Protein AF-A0A5J4P7L0-F1 (afdb_monomer)

Foldseek 3Di:
DDDQPVVVLVVCVVPPVCSVVVVVVVVVVQLVVQLVVQVVCVVVLQFDDPDRSSVLSVVLVVLLVVLVVVVSVDVDDPVRSVVSSVVVVVVSSCVRSPDD

Solvent-accessible surface area (backbone atoms only — not comparable to full-atom values): 5590 Å² total; per-residue (Å²): 134,84,82,57,65,66,59,52,53,53,50,44,53,74,72,34,89,58,39,62,59,51,51,52,53,49,52,52,50,51,46,50,55,40,17,50,52,43,46,51,34,37,76,71,59,54,34,69,63,89,69,56,38,55,59,54,31,46,52,56,51,53,51,50,52,50,49,58,55,47,37,73,77,41,94,52,50,72,68,56,45,50,53,49,48,52,51,52,50,53,48,54,49,46,64,37,32,64,79,125

Sequence (100 aa):
EGTNFFIFMSEAANRISDFLDIHSGQRKKERWAWSEIIGIAKQNKEIKSILPDVDIAMLFLNLSDGIMYNSTFTKKNETEALQELKRDWDNLYNLLANKR

Mean predicted aligned error: 4.25 Å

Secondary structure (DSSP, 8-state):
----HHHHHHHHHHH-TTHHHHHHHHHHHHHHHHHHHHHHHHHTTS----S-HHHHHHHHHHHHHHHHHHHHHS---HHHHHHHHHHHHHHHHHHHHT--

pLDDT: mean 92.54, std 9.76, range [46.41, 98.62]

Structure (mmCIF, N/CA/C/O backbone):
data_AF-A0A5J4P7L0-F1
#
_entry.id   AF-A0A5J4P7L0-F1
#
loop_
_atom_site.group_PDB
_atom_site.id
_atom_site.type_symbol
_atom_site.label_atom_id
_atom_site.label_alt_id
_atom_site.label_comp_id
_atom_site.label_asym_id
_atom_site.label_entity_id
_atom_site.label_seq_id
_atom_site.pdbx_PDB_ins_code
_atom_site.Cartn_x
_atom_site.Cartn_y
_atom_site.Cartn_z
_atom_site.occupancy
_atom_site.B_iso_or_equiv
_atom_site.auth_seq_id
_atom_site.auth_comp_id
_atom_site.auth_asym_id
_atom_site.auth_atom_id
_atom_site.pdbx_PDB_model_num
ATOM 1 N N . GLU A 1 1 ? 26.690 1.784 -9.285 1.00 46.41 1 GLU A N 1
ATOM 2 C CA . GLU A 1 1 ? 25.817 2.255 -10.379 1.00 46.41 1 GLU A CA 1
ATOM 3 C C . GLU A 1 1 ? 24.392 1.890 -10.009 1.00 46.41 1 GLU A C 1
ATOM 5 O O . GLU A 1 1 ? 24.161 0.754 -9.621 1.00 46.41 1 GLU A O 1
ATOM 10 N N . GLY A 1 2 ? 23.486 2.867 -9.960 1.00 58.81 2 GLY A N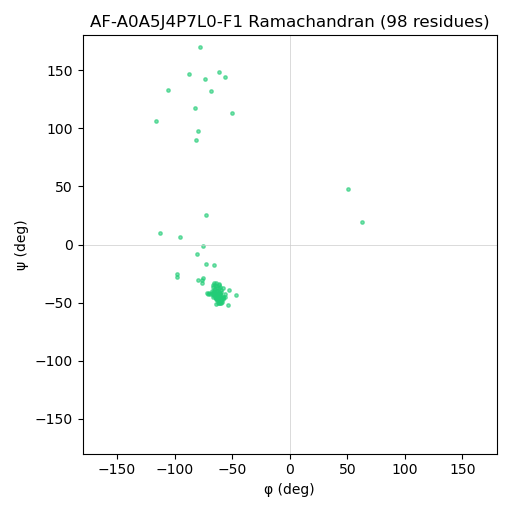 1
ATOM 11 C CA . GLY A 1 2 ? 22.116 2.640 -9.501 1.00 58.81 2 GLY A CA 1
ATOM 12 C C . GLY A 1 2 ? 21.258 2.071 -10.624 1.00 58.81 2 GLY A C 1
ATOM 13 O O . GLY A 1 2 ? 21.071 2.723 -11.648 1.00 58.81 2 GLY A O 1
ATOM 14 N N . THR A 1 3 ? 20.748 0.860 -10.429 1.00 64.25 3 THR A N 1
ATOM 15 C CA . THR A 1 3 ? 19.718 0.218 -11.250 1.00 64.25 3 THR A CA 1
ATOM 16 C C . THR A 1 3 ? 18.532 1.177 -11.429 1.00 64.25 3 THR A C 1
ATOM 18 O O . THR A 1 3 ? 17.859 1.516 -10.459 1.00 64.25 3 THR A O 1
ATOM 21 N N . ASN A 1 4 ? 18.275 1.655 -12.651 1.00 77.69 4 ASN A N 1
ATOM 22 C CA . ASN A 1 4 ? 17.176 2.592 -12.903 1.00 77.69 4 ASN A CA 1
ATOM 23 C C . ASN A 1 4 ? 15.846 1.829 -12.987 1.00 77.69 4 ASN A C 1
ATOM 25 O O . ASN A 1 4 ? 15.514 1.262 -14.029 1.00 77.69 4 ASN A O 1
ATOM 29 N N . PHE A 1 5 ? 15.100 1.816 -11.879 1.00 81.25 5 PHE A N 1
ATOM 30 C CA . PHE A 1 5 ? 13.821 1.116 -11.727 1.00 81.25 5 PHE A CA 1
ATOM 31 C C . PHE A 1 5 ? 12.855 1.357 -12.900 1.00 81.25 5 PHE A C 1
ATOM 33 O O . PHE A 1 5 ? 12.283 0.405 -13.427 1.00 81.25 5 PHE A O 1
ATOM 40 N N . PHE A 1 6 ? 12.729 2.602 -13.373 1.00 84.38 6 PHE A N 1
ATOM 41 C CA . PHE A 1 6 ? 11.814 2.941 -14.469 1.00 84.38 6 PHE A CA 1
ATOM 42 C C . PHE A 1 6 ? 12.209 2.297 -15.787 1.00 84.38 6 PHE A C 1
ATOM 44 O O . PHE A 1 6 ? 11.339 1.786 -16.487 1.00 84.38 6 PHE A O 1
ATOM 51 N N . ILE A 1 7 ? 13.509 2.275 -16.093 1.00 88.31 7 ILE A N 1
ATOM 52 C CA . ILE A 1 7 ? 14.019 1.645 -17.314 1.00 88.31 7 ILE A CA 1
ATOM 53 C C . ILE A 1 7 ? 13.712 0.147 -17.292 1.00 88.31 7 ILE A C 1
ATOM 55 O O . ILE A 1 7 ? 13.213 -0.388 -18.278 1.00 88.31 7 ILE A O 1
ATOM 59 N N . PHE A 1 8 ? 13.934 -0.533 -16.165 1.00 88.44 8 PHE A N 1
ATOM 60 C CA . PHE A 1 8 ? 13.635 -1.964 -16.070 1.00 88.44 8 PHE A CA 1
ATOM 61 C C . PHE A 1 8 ? 12.143 -2.262 -16.185 1.00 88.44 8 PHE A C 1
ATOM 63 O O . PHE A 1 8 ? 11.770 -3.184 -16.905 1.00 88.44 8 PHE A O 1
ATOM 70 N N . MET A 1 9 ? 11.289 -1.465 -15.539 1.00 89.94 9 MET A N 1
ATOM 71 C CA . MET A 1 9 ? 9.839 -1.628 -15.652 1.00 89.94 9 MET A CA 1
ATOM 72 C C . MET A 1 9 ? 9.347 -1.379 -17.082 1.00 89.94 9 MET A C 1
ATOM 74 O O . MET A 1 9 ? 8.525 -2.149 -17.579 1.00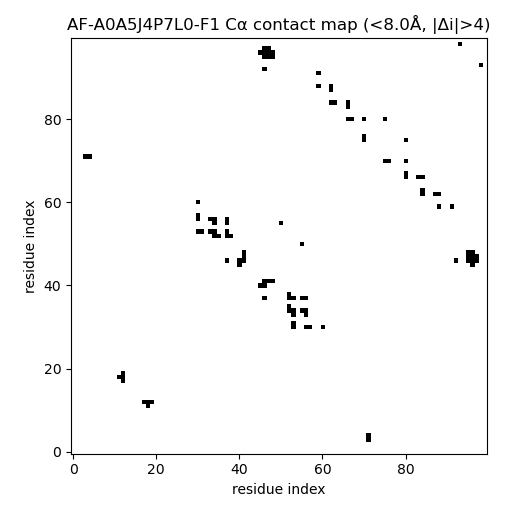 89.94 9 MET A O 1
ATOM 78 N N . SER A 1 10 ? 9.872 -0.359 -17.773 1.00 91.44 10 SER A N 1
ATOM 79 C CA . SER A 1 10 ? 9.513 -0.099 -19.171 1.00 91.44 10 SER A CA 1
ATOM 80 C C . SER A 1 10 ? 10.018 -1.190 -20.114 1.00 91.44 10 SER A C 1
ATOM 82 O O . SER A 1 10 ? 9.283 -1.629 -20.993 1.00 91.44 10 SER A O 1
ATOM 84 N N . GLU A 1 11 ? 11.248 -1.674 -19.922 1.00 94.50 11 GLU A N 1
ATOM 85 C CA . GLU A 1 11 ? 11.807 -2.753 -20.741 1.00 94.50 11 GLU A CA 1
ATOM 86 C C . GLU A 1 11 ? 11.050 -4.066 -20.525 1.00 94.50 11 GLU A C 1
ATOM 88 O O . GLU A 1 11 ? 10.758 -4.768 -21.492 1.00 94.50 11 GLU A O 1
ATOM 93 N N . ALA A 1 12 ? 10.682 -4.388 -19.283 1.00 93.62 12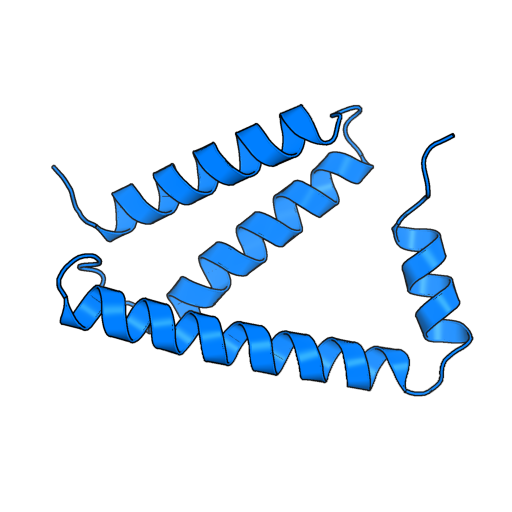 ALA A N 1
ATOM 94 C CA . ALA A 1 12 ? 9.872 -5.563 -18.980 1.00 93.62 12 ALA A CA 1
ATOM 95 C C . ALA A 1 12 ? 8.494 -5.479 -19.650 1.00 93.62 12 ALA A C 1
ATOM 97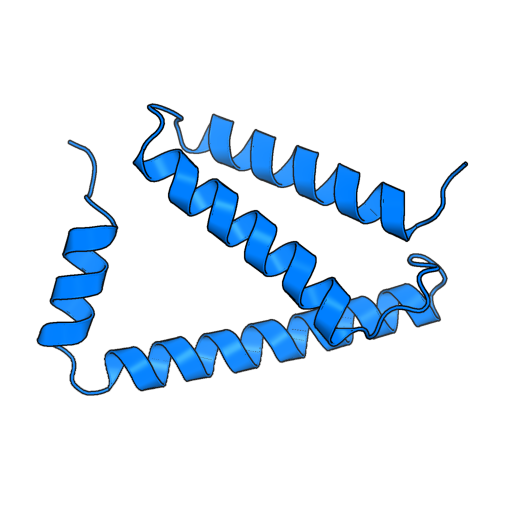 O O . ALA A 1 12 ? 8.088 -6.433 -20.312 1.00 93.62 12 ALA A O 1
ATOM 98 N N . ALA A 1 13 ? 7.825 -4.324 -19.560 1.00 94.06 13 ALA A N 1
ATOM 99 C CA . ALA A 1 13 ? 6.534 -4.096 -20.208 1.00 94.06 13 ALA A CA 1
ATOM 100 C C . ALA A 1 13 ? 6.604 -4.212 -21.741 1.00 94.06 13 ALA A C 1
ATOM 102 O O . ALA A 1 13 ? 5.660 -4.693 -22.358 1.00 94.06 13 ALA A O 1
ATOM 103 N N . ASN A 1 14 ? 7.722 -3.813 -22.355 1.00 95.50 14 ASN A N 1
ATOM 104 C CA . ASN A 1 14 ? 7.909 -3.905 -23.804 1.00 95.50 14 ASN A CA 1
ATOM 105 C C . ASN A 1 14 ? 8.301 -5.312 -24.287 1.00 95.50 14 ASN A C 1
ATOM 107 O O . ASN A 1 14 ? 8.006 -5.670 -25.426 1.00 95.50 14 ASN A O 1
ATOM 111 N N . ARG A 1 15 ? 9.010 -6.099 -23.467 1.00 96.75 15 ARG A N 1
ATOM 112 C CA . ARG A 1 15 ? 9.589 -7.395 -23.880 1.00 96.75 15 ARG A CA 1
ATOM 113 C C . ARG A 1 15 ? 8.747 -8.605 -23.497 1.00 96.75 15 ARG A C 1
ATOM 115 O O . ARG A 1 15 ? 8.876 -9.650 -24.128 1.00 96.75 15 ARG A O 1
ATOM 122 N N . ILE A 1 16 ? 7.933 -8.491 -22.455 1.00 96.31 16 ILE A N 1
ATOM 123 C CA . ILE A 1 16 ? 7.112 -9.577 -21.923 1.00 96.31 16 ILE A CA 1
ATOM 124 C C . ILE A 1 16 ? 5.653 -9.160 -22.123 1.00 96.31 16 ILE A C 1
ATOM 126 O O . ILE A 1 16 ? 5.159 -8.294 -21.404 1.00 96.31 16 ILE A O 1
ATOM 130 N N . SER A 1 17 ? 4.968 -9.773 -23.095 1.00 93.44 17 SER A N 1
ATOM 131 C CA . SER A 1 17 ? 3.599 -9.402 -23.499 1.00 93.44 17 SER A CA 1
ATOM 132 C C . SER A 1 17 ? 2.620 -9.352 -22.329 1.00 93.44 17 SER A C 1
ATOM 134 O O . SER A 1 17 ? 1.808 -8.438 -22.235 1.00 93.44 17 SER A O 1
ATOM 136 N N . ASP A 1 18 ? 2.753 -10.300 -21.403 1.00 96.56 18 ASP A N 1
ATOM 137 C CA . ASP A 1 18 ? 1.797 -10.496 -20.314 1.00 96.56 18 ASP A CA 1
ATOM 138 C C . ASP A 1 18 ? 2.240 -9.769 -19.036 1.00 96.56 18 ASP A C 1
ATOM 140 O O . ASP A 1 18 ? 1.640 -9.934 -17.977 1.00 96.56 18 ASP A O 1
ATOM 144 N N . PHE A 1 19 ? 3.314 -8.974 -19.086 1.00 95.38 19 PHE A N 1
ATOM 145 C CA . PHE A 1 19 ? 3.910 -8.371 -17.893 1.00 95.38 19 PHE A CA 1
ATOM 146 C C . PHE A 1 19 ? 2.929 -7.498 -17.113 1.00 95.38 19 PHE A C 1
ATOM 148 O O . PHE A 1 19 ? 2.842 -7.611 -15.890 1.00 95.38 19 PHE A O 1
ATOM 155 N N . LEU A 1 20 ? 2.173 -6.645 -17.809 1.00 94.06 20 LEU A N 1
ATOM 156 C CA . LEU A 1 20 ? 1.200 -5.755 -17.174 1.00 94.06 20 LEU A CA 1
ATOM 157 C C . LEU A 1 20 ? 0.037 -6.539 -16.550 1.00 94.06 20 LEU A C 1
ATOM 159 O O . LEU A 1 20 ? -0.420 -6.200 -15.455 1.00 94.06 20 LEU A O 1
ATOM 163 N N . ASP A 1 21 ? -0.390 -7.624 -17.193 1.00 96.88 21 ASP A N 1
ATOM 164 C CA . ASP A 1 21 ? -1.438 -8.509 -16.684 1.00 96.88 21 ASP A CA 1
ATOM 165 C C . ASP A 1 21 ? -0.956 -9.298 -15.463 1.00 96.88 21 ASP A C 1
ATOM 167 O O . ASP A 1 21 ? -1.652 -9.379 -14.450 1.00 96.88 21 ASP A O 1
ATOM 171 N N . ILE A 1 22 ? 0.279 -9.801 -15.499 1.00 96.12 22 ILE A N 1
ATOM 172 C CA . ILE A 1 22 ? 0.917 -10.453 -14.353 1.00 96.12 22 ILE A CA 1
ATOM 173 C C . ILE A 1 22 ? 1.034 -9.461 -13.194 1.00 96.12 22 ILE A C 1
ATOM 175 O O . ILE A 1 22 ? 0.607 -9.769 -12.081 1.00 96.12 22 ILE A O 1
ATOM 179 N N . HIS A 1 23 ? 1.572 -8.266 -13.439 1.00 93.81 23 HIS A N 1
ATOM 180 C CA . HIS A 1 23 ? 1.768 -7.249 -12.409 1.00 93.81 23 HIS A CA 1
ATOM 181 C C . HIS A 1 23 ? 0.434 -6.807 -11.787 1.00 93.81 23 HIS A C 1
ATOM 183 O O . HIS A 1 23 ? 0.300 -6.772 -10.562 1.00 93.81 23 HIS A O 1
ATOM 189 N N . SER A 1 24 ? -0.585 -6.535 -12.607 1.00 95.12 24 SER A N 1
ATOM 190 C CA . SER A 1 24 ? -1.923 -6.179 -12.116 1.00 95.12 24 SER A CA 1
ATOM 191 C C . SER A 1 24 ? -2.584 -7.333 -11.350 1.00 95.12 24 SER A C 1
ATOM 193 O O . SER A 1 24 ? -3.186 -7.111 -10.294 1.00 95.12 24 SER A O 1
ATOM 195 N N . GLY A 1 25 ? -2.400 -8.574 -11.808 1.00 97.75 25 GLY A N 1
ATOM 196 C CA . GLY A 1 25 ? -2.848 -9.782 -11.125 1.00 97.75 25 GLY A CA 1
ATOM 197 C C . GLY A 1 25 ? -2.209 -9.952 -9.746 1.00 97.75 25 GLY A C 1
ATOM 198 O O . GLY A 1 25 ? -2.914 -10.236 -8.775 1.00 97.75 25 GLY A O 1
ATOM 199 N N . GLN A 1 26 ? -0.898 -9.725 -9.624 1.00 96.12 26 GLN A N 1
ATOM 200 C CA . GLN A 1 26 ? -0.210 -9.748 -8.329 1.00 96.12 26 GLN A CA 1
ATOM 201 C C 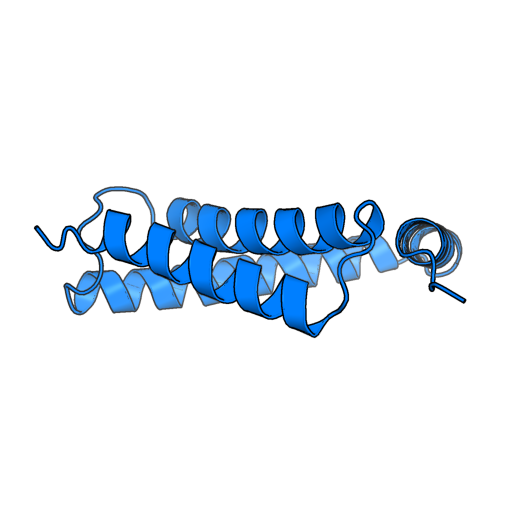. GLN A 1 26 ? -0.683 -8.612 -7.421 1.00 96.12 26 GLN A C 1
ATOM 203 O O . GLN A 1 26 ? -1.009 -8.861 -6.262 1.00 96.12 26 GLN A O 1
ATOM 208 N N . ARG A 1 27 ? -0.843 -7.393 -7.951 1.00 95.44 27 ARG A N 1
ATOM 209 C CA . ARG A 1 27 ? -1.351 -6.258 -7.169 1.00 95.44 27 ARG A CA 1
ATOM 210 C C . ARG A 1 27 ? -2.769 -6.499 -6.641 1.00 95.44 27 ARG A C 1
ATOM 212 O O . ARG A 1 27 ? -3.102 -6.074 -5.536 1.00 95.44 27 ARG A O 1
ATOM 219 N N . LYS A 1 28 ? -3.616 -7.203 -7.399 1.00 97.38 28 LYS A N 1
ATOM 220 C CA . LYS A 1 28 ? -4.953 -7.609 -6.940 1.00 97.38 28 LYS A CA 1
ATOM 221 C C . LYS A 1 28 ? -4.879 -8.616 -5.788 1.00 97.38 28 LYS A C 1
ATOM 223 O O . LYS A 1 28 ? -5.621 -8.462 -4.821 1.00 97.38 28 LYS A O 1
ATOM 228 N N . LYS A 1 29 ? -3.991 -9.614 -5.876 1.00 98.06 29 LYS A N 1
ATOM 229 C CA . LYS A 1 29 ? -3.767 -10.600 -4.801 1.00 98.06 29 LYS A CA 1
ATOM 230 C C . LYS A 1 29 ? -3.243 -9.939 -3.533 1.00 98.06 29 LYS A C 1
ATOM 232 O O . LYS A 1 29 ? -3.763 -10.208 -2.458 1.00 98.06 29 LYS A O 1
ATOM 237 N N . GLU A 1 30 ? -2.270 -9.044 -3.673 1.00 97.44 30 GLU A N 1
ATOM 238 C CA . GLU A 1 30 ? -1.708 -8.282 -2.561 1.00 97.44 30 GLU A CA 1
ATOM 239 C C . GLU A 1 30 ? -2.784 -7.438 -1.871 1.00 97.44 30 GLU A C 1
ATOM 241 O O . GLU A 1 30 ? -2.967 -7.539 -0.661 1.00 97.44 30 GLU A O 1
ATOM 246 N N . ARG A 1 31 ? -3.564 -6.668 -2.641 1.00 98.00 31 ARG A N 1
ATOM 247 C CA . ARG A 1 31 ? -4.679 -5.882 -2.100 1.00 98.00 31 ARG A CA 1
ATOM 248 C C . ARG A 1 31 ? -5.671 -6.751 -1.337 1.00 98.00 31 ARG A C 1
ATOM 250 O O . ARG A 1 31 ? -6.115 -6.355 -0.265 1.00 98.00 31 ARG A O 1
ATOM 257 N N . TRP A 1 32 ? -6.037 -7.904 -1.892 1.00 98.31 32 TRP A N 1
ATOM 258 C CA . TRP A 1 32 ? -6.979 -8.816 -1.251 1.00 98.31 32 TRP A CA 1
ATOM 259 C C . TRP A 1 32 ? -6.425 -9.360 0.069 1.00 98.31 32 TRP A C 1
ATOM 261 O O . TRP A 1 32 ? -7.069 -9.181 1.097 1.00 98.31 32 TRP A O 1
ATOM 271 N N . ALA A 1 33 ? -5.201 -9.894 0.064 1.00 98.44 33 ALA A N 1
ATOM 272 C CA . ALA A 1 33 ? -4.555 -10.418 1.265 1.00 98.44 33 ALA A CA 1
ATOM 273 C C . ALA A 1 33 ? -4.433 -9.350 2.364 1.00 98.44 33 ALA A C 1
ATOM 275 O O . ALA A 1 33 ? -4.798 -9.587 3.512 1.00 98.44 33 ALA A O 1
ATOM 276 N N . TRP A 1 34 ? -3.993 -8.136 2.019 1.00 98.25 34 TRP A N 1
ATOM 277 C CA . TRP A 1 34 ? -3.920 -7.050 2.996 1.00 98.25 34 TRP A CA 1
ATOM 278 C C . TRP A 1 34 ? -5.295 -6.606 3.489 1.00 98.25 34 TRP A C 1
ATOM 280 O O . TRP A 1 34 ? -5.433 -6.300 4.669 1.00 98.25 34 TRP A O 1
ATOM 290 N N . SER A 1 35 ? -6.323 -6.623 2.638 1.00 98.62 35 SER A N 1
ATOM 291 C CA . SER A 1 35 ? -7.697 -6.344 3.076 1.00 98.62 35 SER A CA 1
ATOM 292 C C . SER A 1 35 ? -8.165 -7.365 4.117 1.00 98.62 35 SER A C 1
ATOM 294 O O . SER A 1 35 ? -8.762 -6.975 5.116 1.00 98.62 35 SER A O 1
ATOM 296 N N . GLU A 1 36 ? -7.850 -8.652 3.936 1.00 98.62 36 GLU A N 1
ATOM 297 C CA . GLU A 1 36 ? -8.165 -9.693 4.925 1.00 98.62 36 GLU A CA 1
ATOM 298 C C . GLU A 1 36 ? -7.436 -9.461 6.254 1.00 98.62 36 GLU A C 1
ATOM 300 O O . GLU A 1 36 ? -8.059 -9.525 7.315 1.00 98.62 36 GLU A O 1
ATOM 305 N N . ILE A 1 37 ? -6.143 -9.119 6.213 1.00 98.12 37 ILE A N 1
ATOM 306 C CA . ILE A 1 37 ? -5.365 -8.798 7.419 1.00 98.12 37 ILE A CA 1
ATOM 307 C C . ILE A 1 37 ? -5.954 -7.595 8.163 1.00 98.12 37 ILE A C 1
ATOM 309 O O . ILE A 1 37 ? -6.085 -7.635 9.387 1.00 98.12 37 ILE A O 1
ATOM 313 N N . ILE A 1 38 ? -6.362 -6.541 7.450 1.00 98.31 38 ILE A N 1
ATOM 314 C CA . ILE A 1 38 ? -7.034 -5.391 8.068 1.00 98.31 38 ILE A CA 1
ATOM 315 C C . ILE A 1 38 ? -8.372 -5.803 8.694 1.00 98.31 38 ILE A C 1
ATOM 317 O O . ILE A 1 38 ? -8.680 -5.370 9.807 1.00 98.31 38 ILE A O 1
ATOM 321 N N . GLY A 1 39 ? -9.148 -6.655 8.020 1.00 98.31 39 GLY A N 1
ATOM 322 C CA . GLY A 1 39 ? -10.393 -7.200 8.558 1.00 98.31 39 GLY A CA 1
ATOM 323 C C . GLY A 1 39 ? -10.172 -7.944 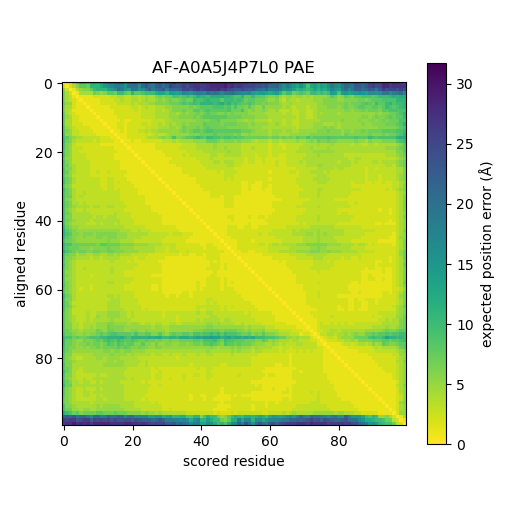9.878 1.00 98.31 39 GLY A C 1
ATOM 324 O O . GLY A 1 39 ? -10.872 -7.682 10.860 1.00 98.31 39 GLY A O 1
ATOM 325 N N . ILE A 1 40 ? -9.142 -8.793 9.946 1.00 98.25 40 ILE A N 1
ATOM 326 C CA . ILE A 1 40 ? -8.734 -9.494 11.174 1.00 98.25 40 ILE A CA 1
ATOM 327 C C . ILE A 1 40 ? -8.324 -8.492 12.265 1.00 98.25 40 ILE A C 1
ATOM 329 O O . ILE A 1 40 ? -8.810 -8.575 13.393 1.00 98.25 40 ILE A O 1
ATOM 333 N N . ALA A 1 41 ? -7.499 -7.493 11.941 1.00 97.06 41 ALA A N 1
ATOM 334 C CA . ALA A 1 41 ? -7.076 -6.471 12.902 1.00 97.06 41 ALA A CA 1
ATOM 335 C C . ALA A 1 41 ? -8.268 -5.672 13.470 1.00 97.06 41 ALA A C 1
ATOM 337 O O . ALA A 1 41 ? -8.303 -5.343 14.659 1.00 97.06 41 ALA A O 1
ATOM 338 N N . LYS A 1 42 ? -9.292 -5.391 12.655 1.00 97.31 42 LYS A N 1
ATOM 339 C CA . LYS A 1 42 ? -10.535 -4.750 13.117 1.00 97.31 42 LYS A CA 1
ATOM 340 C C . LYS A 1 42 ? -11.362 -5.671 14.012 1.00 97.31 42 LYS A C 1
ATOM 342 O O . LYS A 1 42 ? -11.843 -5.220 15.052 1.00 97.31 42 LYS A O 1
ATOM 347 N N . GLN A 1 43 ? -11.491 -6.954 13.666 1.00 97.69 43 GLN A N 1
ATOM 348 C CA . GLN A 1 43 ? -12.164 -7.957 14.508 1.00 97.69 43 GLN A CA 1
ATOM 349 C C . GLN A 1 43 ? -11.486 -8.090 15.881 1.00 97.69 43 GLN A C 1
ATOM 351 O O . GLN A 1 43 ? -12.168 -8.139 16.908 1.00 97.69 43 GLN A O 1
ATOM 356 N N . ASN A 1 44 ? -10.153 -8.033 15.909 1.00 96.75 44 ASN A N 1
ATOM 357 C CA . ASN A 1 44 ? -9.342 -8.041 17.128 1.00 96.75 44 ASN A CA 1
ATOM 358 C C . ASN A 1 44 ? -9.348 -6.705 1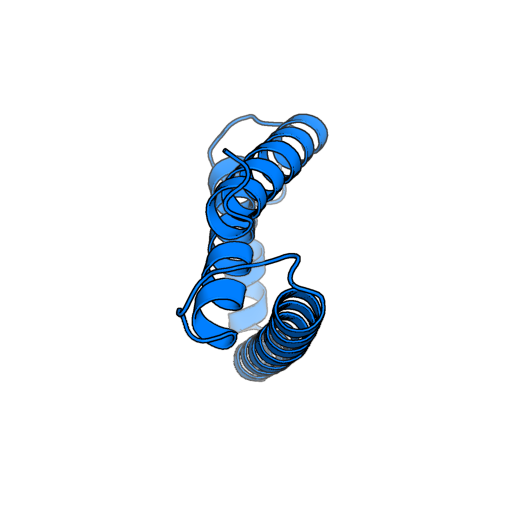7.889 1.00 96.75 44 ASN A C 1
ATOM 360 O O . ASN A 1 44 ? -8.750 -6.605 18.960 1.00 96.75 44 ASN A O 1
ATOM 364 N N . LYS A 1 45 ? -10.038 -5.677 17.375 1.00 95.50 45 LYS A N 1
ATOM 365 C CA . LYS A 1 45 ? -10.092 -4.315 17.935 1.00 95.50 45 LYS A CA 1
ATOM 366 C C . LYS A 1 45 ? -8.734 -3.600 17.970 1.00 95.50 45 LYS A C 1
ATOM 368 O O . LYS A 1 45 ? -8.580 -2.620 18.702 1.00 95.50 45 LYS A O 1
ATOM 373 N N . GLU A 1 46 ? -7.772 -4.061 17.173 1.00 95.75 46 GLU A N 1
ATOM 374 C CA . GLU A 1 46 ? -6.470 -3.419 16.978 1.00 95.75 46 GLU A CA 1
ATOM 375 C C . GLU A 1 46 ? -6.621 -2.128 16.163 1.00 95.75 46 GLU A C 1
ATOM 377 O O . GLU A 1 46 ? -6.074 -1.093 16.537 1.00 95.75 46 GLU A O 1
ATOM 382 N N . ILE A 1 47 ? -7.441 -2.165 15.106 1.00 96.31 47 ILE A N 1
ATOM 383 C CA . ILE A 1 47 ? -7.844 -1.002 14.302 1.00 96.31 47 ILE A CA 1
ATOM 384 C C . ILE A 1 47 ? -9.295 -0.635 14.632 1.00 96.31 47 ILE A C 1
ATOM 386 O O . ILE A 1 47 ? -10.175 -1.494 14.633 1.00 96.31 47 ILE A O 1
ATOM 390 N N . LYS A 1 48 ? -9.567 0.655 14.870 1.00 95.12 48 LYS A N 1
ATOM 391 C CA . LYS A 1 48 ? -10.899 1.161 15.273 1.00 95.12 48 LYS A CA 1
ATOM 392 C C . LYS A 1 48 ? -11.579 2.033 14.213 1.00 95.12 48 LYS A C 1
ATOM 394 O O . LYS A 1 48 ? -12.577 2.692 14.494 1.00 95.12 48 LYS A O 1
ATOM 399 N N . SER A 1 49 ? -11.027 2.068 13.004 1.00 94.44 49 SER A N 1
ATOM 400 C CA . SER A 1 49 ? -11.554 2.867 11.900 1.00 94.44 49 SER A CA 1
ATOM 401 C C . SER A 1 49 ? -12.837 2.268 11.313 1.00 94.44 49 SER A C 1
ATOM 403 O O . SER A 1 49 ? -12.949 1.052 11.150 1.00 94.44 49 SER A O 1
ATOM 405 N N . ILE A 1 50 ? -13.781 3.135 10.936 1.00 95.06 50 ILE A N 1
ATOM 406 C CA . ILE A 1 50 ? -14.991 2.758 10.186 1.00 95.06 50 ILE A CA 1
ATOM 407 C C . ILE A 1 50 ? -14.735 2.606 8.682 1.00 95.06 50 ILE A C 1
ATOM 409 O O . ILE A 1 50 ? -15.627 2.176 7.956 1.00 95.06 50 ILE A O 1
ATOM 413 N N . LEU A 1 51 ? -13.541 2.979 8.207 1.00 97.25 51 LEU A N 1
ATOM 414 C CA . LEU A 1 51 ? -13.201 2.882 6.792 1.00 97.25 51 LEU A CA 1
ATOM 415 C C . LEU A 1 51 ? -13.247 1.419 6.315 1.00 97.25 51 LEU A C 1
ATOM 417 O O . LEU A 1 51 ? -12.944 0.509 7.103 1.00 97.25 51 LEU A O 1
ATOM 421 N N . PRO A 1 52 ? -13.598 1.184 5.038 1.00 98.19 52 PRO A N 1
ATOM 422 C CA . PRO A 1 52 ? -13.521 -0.137 4.428 1.00 98.19 52 PRO A CA 1
ATOM 423 C C . PRO A 1 52 ? -12.117 -0.741 4.517 1.00 98.19 52 PRO A C 1
ATOM 425 O O . PRO A 1 52 ? -11.112 -0.042 4.385 1.00 98.19 52 PRO A O 1
ATOM 428 N N . ASP A 1 53 ? -12.046 -2.059 4.695 1.00 98.56 53 ASP A N 1
ATOM 429 C CA . ASP A 1 53 ? -10.777 -2.774 4.891 1.00 98.56 53 ASP A CA 1
ATOM 430 C C . ASP A 1 53 ? -9.853 -2.623 3.676 1.00 98.56 53 ASP A C 1
ATOM 432 O O . ASP A 1 53 ? -8.650 -2.413 3.822 1.00 98.56 53 ASP A O 1
ATOM 436 N N . VAL A 1 54 ? -10.442 -2.634 2.475 1.00 98.19 54 VAL A N 1
ATOM 437 C CA . VAL A 1 54 ? -9.737 -2.410 1.207 1.00 98.19 54 VAL A CA 1
ATOM 438 C C . VAL A 1 54 ? -9.145 -1.008 1.094 1.00 98.19 54 VAL A C 1
ATOM 440 O O . VAL A 1 54 ? -8.051 -0.854 0.554 1.00 98.19 54 VAL A O 1
ATOM 443 N N . ASP A 1 55 ? -9.823 0.006 1.629 1.00 98.31 55 ASP A N 1
ATOM 444 C CA . ASP A 1 55 ? -9.340 1.384 1.574 1.00 98.31 55 ASP A CA 1
ATOM 445 C C . ASP A 1 55 ? -8.151 1.558 2.518 1.00 98.31 55 ASP A C 1
ATOM 447 O O . ASP A 1 55 ? -7.137 2.143 2.144 1.00 98.31 55 ASP A O 1
ATOM 451 N N . ILE A 1 56 ? -8.227 0.971 3.715 1.00 98.12 56 ILE A N 1
ATOM 452 C CA . ILE A 1 56 ? -7.112 0.958 4.666 1.00 98.12 56 ILE A CA 1
ATOM 453 C C . ILE A 1 56 ? -5.921 0.177 4.094 1.00 98.12 56 ILE A C 1
ATOM 455 O O . ILE A 1 56 ? -4.797 0.674 4.140 1.00 98.12 56 ILE A O 1
ATOM 459 N N . ALA A 1 57 ? -6.147 -1.007 3.517 1.00 98.25 57 ALA A N 1
ATOM 460 C CA . ALA A 1 57 ? -5.093 -1.787 2.867 1.00 98.25 57 ALA A CA 1
ATOM 461 C C . ALA A 1 57 ? -4.395 -0.972 1.767 1.00 98.25 57 ALA A C 1
ATOM 463 O O . ALA A 1 57 ? -3.168 -0.951 1.680 1.00 98.25 57 ALA A O 1
ATOM 464 N N . MET A 1 58 ? -5.168 -0.232 0.971 1.00 98.19 58 MET A N 1
ATOM 465 C CA . MET A 1 58 ? -4.624 0.647 -0.060 1.00 98.19 58 MET A CA 1
ATOM 466 C C . MET A 1 58 ? -3.807 1.812 0.486 1.00 98.19 58 MET A C 1
ATOM 468 O O . MET A 1 58 ? -2.836 2.198 -0.160 1.00 98.19 58 MET A O 1
ATOM 472 N N . LEU A 1 59 ? -4.141 2.353 1.659 1.00 98.12 59 LEU A N 1
ATOM 473 C CA . LEU A 1 59 ? -3.310 3.376 2.298 1.00 98.12 59 LEU A CA 1
ATOM 474 C C . LEU A 1 59 ? -1.914 2.830 2.625 1.00 98.12 59 LEU A C 1
ATOM 476 O O . LEU A 1 59 ? -0.928 3.483 2.293 1.00 98.12 59 LEU A O 1
ATOM 480 N N . PHE A 1 60 ? -1.820 1.630 3.207 1.00 98.12 60 PHE A N 1
ATOM 481 C CA . P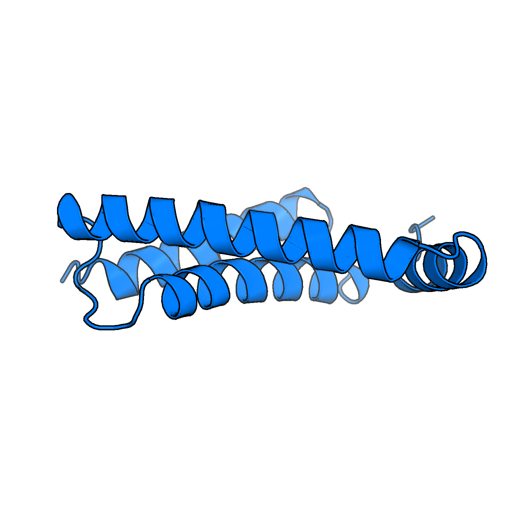HE A 1 60 ? -0.527 0.996 3.498 1.00 98.12 60 PHE A CA 1
ATOM 482 C C . PHE A 1 60 ? 0.266 0.682 2.225 1.00 98.12 60 PHE A C 1
ATOM 484 O O . PHE A 1 60 ? 1.450 1.005 2.151 1.00 98.12 60 PHE A O 1
ATOM 491 N N . LEU A 1 61 ? -0.377 0.106 1.205 1.00 97.81 61 LEU A N 1
ATOM 492 C CA . LEU A 1 61 ? 0.290 -0.239 -0.055 1.00 97.81 61 LEU A CA 1
ATOM 493 C C . LEU A 1 61 ? 0.797 0.996 -0.805 1.00 97.81 61 LEU A C 1
ATOM 495 O O . LEU A 1 61 ? 1.960 1.036 -1.200 1.00 97.81 61 LEU A O 1
ATOM 499 N N . ASN A 1 62 ? -0.038 2.028 -0.944 1.00 97.75 62 ASN A N 1
ATOM 500 C CA . ASN A 1 62 ? 0.352 3.262 -1.625 1.00 97.75 62 ASN A CA 1
ATOM 501 C C . ASN A 1 62 ? 1.472 3.999 -0.881 1.00 97.75 62 ASN A C 1
ATOM 503 O O . ASN A 1 62 ? 2.328 4.615 -1.512 1.00 97.75 62 ASN A O 1
ATOM 507 N N . LEU A 1 63 ? 1.472 3.944 0.454 1.00 98.00 63 LEU A N 1
ATOM 508 C CA . LEU A 1 63 ? 2.534 4.518 1.273 1.00 98.00 63 LEU A CA 1
ATOM 509 C C . LEU A 1 63 ? 3.862 3.788 1.032 1.00 98.00 63 LEU A C 1
ATOM 511 O O . LEU A 1 63 ? 4.877 4.442 0.799 1.00 98.00 63 LEU A O 1
ATOM 515 N N . SER A 1 64 ? 3.849 2.452 1.003 1.00 96.38 64 SER A N 1
ATOM 516 C CA . SER A 1 64 ? 5.031 1.650 0.662 1.00 96.38 64 SER A CA 1
ATOM 517 C C . SER A 1 64 ? 5.557 1.951 -0.739 1.00 96.38 64 SER A C 1
ATOM 519 O O . SER A 1 64 ? 6.749 2.213 -0.909 1.00 96.38 64 SER A O 1
ATOM 521 N N . ASP A 1 65 ? 4.665 1.957 -1.734 1.00 94.19 65 ASP A N 1
ATOM 522 C CA . ASP A 1 65 ? 5.008 2.252 -3.126 1.00 94.19 65 ASP A CA 1
ATOM 523 C C . ASP A 1 65 ? 5.600 3.666 -3.252 1.00 94.19 65 ASP A C 1
ATOM 525 O O . ASP A 1 65 ? 6.605 3.865 -3.932 1.00 94.19 65 ASP A O 1
ATOM 529 N N . GLY A 1 66 ? 5.018 4.650 -2.557 1.00 94.31 66 GLY A N 1
ATOM 530 C CA . GLY A 1 66 ? 5.490 6.033 -2.548 1.00 94.31 66 GLY A CA 1
ATOM 531 C C . GLY A 1 66 ? 6.894 6.184 -1.964 1.00 94.31 66 GLY A C 1
ATOM 532 O O . GLY A 1 66 ? 7.709 6.922 -2.520 1.00 94.31 66 GLY A O 1
ATOM 533 N N . ILE A 1 67 ? 7.209 5.458 -0.889 1.00 95.00 67 ILE A N 1
ATOM 534 C CA . ILE A 1 67 ? 8.546 5.465 -0.279 1.00 95.00 67 ILE A CA 1
ATOM 535 C C . ILE A 1 67 ? 9.573 4.843 -1.227 1.00 95.00 67 ILE A C 1
ATOM 537 O O . ILE A 1 67 ? 10.624 5.442 -1.455 1.00 95.00 67 ILE A O 1
ATOM 541 N N . MET A 1 68 ? 9.248 3.705 -1.846 1.00 89.69 68 MET A N 1
ATOM 542 C CA . MET A 1 68 ? 10.131 3.048 -2.818 1.00 89.69 68 MET A CA 1
ATOM 543 C C . MET A 1 68 ? 10.333 3.890 -4.090 1.00 89.69 68 MET A C 1
ATOM 545 O O . MET A 1 68 ? 11.430 3.989 -4.642 1.00 89.69 68 MET A O 1
ATOM 549 N N . TYR A 1 69 ? 9.280 4.553 -4.563 1.00 89.25 69 TYR A N 1
ATOM 550 C CA . TYR A 1 69 ? 9.384 5.482 -5.683 1.00 89.25 69 TYR A CA 1
ATOM 551 C C . TYR A 1 69 ? 10.286 6.666 -5.316 1.00 89.25 69 TYR A C 1
ATOM 553 O O . TYR A 1 69 ? 11.218 6.998 -6.047 1.00 89.25 69 TYR A O 1
ATOM 561 N N . ASN A 1 70 ? 10.068 7.272 -4.148 1.00 90.44 70 ASN A N 1
ATOM 562 C CA . ASN A 1 70 ? 10.856 8.402 -3.669 1.00 90.44 70 ASN A CA 1
ATOM 563 C C . ASN A 1 70 ? 12.330 8.034 -3.417 1.00 90.44 70 ASN A C 1
ATOM 565 O O . ASN A 1 70 ? 13.213 8.855 -3.673 1.00 90.44 70 ASN A O 1
ATOM 569 N N . SER A 1 71 ? 12.639 6.807 -2.983 1.00 88.69 71 SER A N 1
ATOM 570 C CA . SER A 1 71 ? 14.026 6.331 -2.839 1.00 88.69 71 SER A CA 1
ATOM 571 C C . SER A 1 71 ? 14.763 6.207 -4.175 1.00 88.69 71 SER A C 1
ATOM 573 O O . SER A 1 71 ? 15.986 6.208 -4.190 1.00 88.69 71 SER A O 1
ATOM 575 N N . THR A 1 72 ? 14.050 6.168 -5.306 1.00 83.56 72 THR A N 1
ATOM 576 C CA . THR A 1 72 ? 14.677 6.193 -6.639 1.00 83.56 72 THR A CA 1
ATOM 577 C C . THR A 1 72 ? 15.177 7.595 -7.017 1.00 83.56 72 THR A C 1
ATOM 579 O O . THR A 1 72 ? 16.145 7.729 -7.765 1.00 83.56 72 THR A O 1
ATOM 582 N N . PHE A 1 73 ? 14.542 8.654 -6.499 1.00 85.44 73 PHE A N 1
ATOM 583 C CA . PHE A 1 73 ? 14.925 10.052 -6.769 1.00 85.44 73 PHE A CA 1
ATOM 584 C C . PHE A 1 73 ? 15.789 10.659 -5.670 1.00 85.44 73 PHE A C 1
ATOM 586 O O . PHE A 1 73 ? 16.577 11.575 -5.911 1.00 85.44 73 PHE A O 1
ATOM 593 N N . THR A 1 74 ? 15.631 10.170 -4.447 1.00 84.69 74 THR A N 1
ATOM 594 C CA . THR A 1 74 ? 16.461 10.567 -3.318 1.00 84.69 74 THR A CA 1
ATOM 595 C C . THR A 1 74 ? 17.703 9.684 -3.283 1.00 84.69 74 THR A C 1
ATOM 597 O O . THR A 1 74 ? 17.652 8.509 -3.614 1.00 84.69 74 THR A O 1
ATOM 600 N N . LYS A 1 75 ? 18.852 10.215 -2.855 1.00 83.69 75 LYS A N 1
ATOM 601 C CA . LYS A 1 75 ? 20.071 9.403 -2.657 1.00 83.69 75 LYS A CA 1
ATOM 602 C C . LYS A 1 75 ? 19.982 8.500 -1.412 1.00 83.69 75 LYS A C 1
ATOM 604 O O . LYS A 1 75 ? 21.014 8.195 -0.820 1.00 83.69 75 LYS A O 1
ATOM 609 N N . LYS A 1 76 ? 18.765 8.136 -0.990 1.00 86.94 76 LYS A N 1
ATOM 610 C CA . LYS A 1 76 ? 18.534 7.282 0.171 1.00 86.94 76 LYS A CA 1
ATOM 611 C C . LYS A 1 76 ? 19.021 5.877 -0.145 1.00 86.94 76 LYS A C 1
ATOM 613 O O . LYS A 1 76 ? 18.700 5.328 -1.197 1.00 86.94 76 LYS A O 1
ATOM 618 N N . ASN A 1 77 ? 19.793 5.300 0.763 1.00 88.81 77 ASN A N 1
ATOM 619 C CA . ASN A 1 77 ? 20.130 3.885 0.683 1.00 88.81 77 ASN A CA 1
ATOM 620 C C . ASN A 1 77 ? 18.955 3.014 1.170 1.00 88.81 77 ASN A C 1
ATOM 622 O O . ASN A 1 77 ? 17.977 3.506 1.736 1.00 88.81 77 ASN A O 1
ATOM 626 N N . GLU A 1 78 ? 19.056 1.702 0.954 1.00 88.19 78 GLU A N 1
ATOM 627 C CA . GLU A 1 78 ? 18.004 0.740 1.312 1.00 88.19 78 GLU A CA 1
ATOM 628 C C . GLU A 1 78 ? 17.660 0.765 2.807 1.00 88.19 78 GLU A C 1
ATOM 630 O O . GLU A 1 78 ? 16.489 0.683 3.175 1.00 88.19 78 GLU A O 1
ATOM 635 N N . THR A 1 79 ? 18.660 0.942 3.675 1.00 94.12 79 THR A N 1
ATOM 636 C CA . THR A 1 79 ? 18.458 1.028 5.127 1.00 94.12 79 THR A CA 1
ATOM 637 C C . THR A 1 79 ? 17.633 2.258 5.499 1.00 94.12 79 THR A C 1
ATOM 639 O O . THR A 1 79 ? 16.714 2.157 6.309 1.00 94.12 79 THR A O 1
ATOM 642 N N . GLU A 1 80 ? 17.926 3.413 4.900 1.00 94.69 80 GLU A N 1
ATOM 643 C CA . GLU A 1 80 ? 17.177 4.653 5.135 1.00 94.69 80 GLU A CA 1
ATOM 644 C C . GLU A 1 80 ? 15.731 4.539 4.638 1.00 94.69 80 GLU A C 1
ATOM 646 O O . GLU A 1 80 ? 14.804 4.932 5.348 1.00 94.69 80 GLU A O 1
ATOM 651 N N . ALA A 1 81 ? 15.523 3.955 3.454 1.00 93.69 81 ALA A N 1
ATOM 652 C CA . ALA A 1 81 ? 14.187 3.716 2.909 1.00 93.69 81 ALA A CA 1
ATOM 653 C C . ALA A 1 81 ? 13.377 2.742 3.783 1.00 93.69 81 ALA A C 1
ATOM 655 O O . ALA A 1 81 ? 12.198 2.973 4.041 1.00 93.69 81 ALA A O 1
ATOM 656 N N . LEU A 1 82 ? 14.010 1.686 4.305 1.00 95.25 82 LEU A N 1
ATOM 657 C CA . LEU A 1 82 ? 13.361 0.728 5.202 1.00 95.25 82 LEU A CA 1
ATOM 658 C C . LEU A 1 82 ? 12.992 1.356 6.554 1.00 95.25 82 LEU A C 1
ATOM 660 O O . LEU A 1 82 ? 11.920 1.082 7.097 1.00 95.25 82 LEU A O 1
ATOM 664 N N . GLN A 1 83 ? 13.862 2.206 7.103 1.00 96.94 83 GLN A N 1
ATOM 665 C CA . GLN A 1 83 ? 13.574 2.946 8.334 1.00 96.94 83 GLN A CA 1
ATOM 666 C C . GLN A 1 83 ? 12.393 3.903 8.150 1.00 96.94 83 GLN A C 1
ATOM 668 O O . GLN A 1 83 ? 11.525 3.981 9.021 1.00 96.94 83 GLN A O 1
ATOM 673 N N . GLU A 1 84 ? 12.339 4.600 7.015 1.00 96.88 84 GLU A N 1
ATOM 674 C CA . GLU A 1 84 ? 11.215 5.460 6.646 1.00 96.88 84 GLU A CA 1
ATOM 675 C C . GLU A 1 84 ? 9.919 4.660 6.490 1.00 96.88 84 GLU A C 1
ATOM 677 O O . GLU A 1 84 ? 8.915 5.016 7.106 1.00 96.88 84 GLU A O 1
ATOM 682 N N . LEU A 1 85 ? 9.965 3.538 5.764 1.00 97.56 85 LEU A N 1
ATOM 683 C CA . LEU A 1 85 ? 8.833 2.629 5.601 1.00 97.56 85 LEU A CA 1
ATOM 684 C C . LEU A 1 85 ? 8.270 2.193 6.946 1.00 97.56 85 LEU A C 1
ATOM 686 O O . LEU A 1 85 ? 7.076 2.350 7.193 1.00 97.56 85 LEU A O 1
ATOM 690 N N . LYS A 1 86 ? 9.135 1.698 7.836 1.00 97.94 86 LYS A N 1
ATOM 691 C CA . LYS A 1 86 ? 8.726 1.269 9.171 1.00 97.94 86 LYS A CA 1
ATOM 692 C C . LYS A 1 86 ? 8.084 2.411 9.958 1.00 97.94 86 LYS A C 1
ATOM 694 O O . LYS A 1 86 ? 7.014 2.221 10.532 1.00 97.94 86 LYS A O 1
ATOM 699 N N . ARG A 1 87 ? 8.731 3.579 9.998 1.00 97.94 87 ARG A N 1
ATOM 700 C CA . ARG A 1 87 ? 8.231 4.752 10.729 1.00 97.94 87 ARG A CA 1
ATOM 701 C C . ARG A 1 87 ? 6.841 5.151 10.236 1.00 97.94 87 ARG A C 1
ATOM 703 O O . ARG A 1 87 ? 5.948 5.388 11.044 1.00 97.94 87 ARG A O 1
ATOM 710 N N . ASP A 1 88 ? 6.658 5.225 8.925 1.00 98.06 88 ASP A N 1
ATOM 711 C CA . ASP A 1 88 ? 5.426 5.735 8.329 1.00 98.06 88 ASP A CA 1
ATOM 712 C C . ASP A 1 88 ? 4.288 4.702 8.401 1.00 98.06 88 ASP A C 1
ATOM 714 O O . ASP A 1 88 ? 3.140 5.075 8.655 1.00 98.06 88 ASP A O 1
ATOM 718 N N . TRP A 1 89 ? 4.610 3.406 8.316 1.00 97.31 89 TRP A N 1
ATOM 719 C CA . TRP A 1 89 ? 3.685 2.316 8.646 1.00 97.31 89 TRP A CA 1
ATOM 720 C C . TRP A 1 89 ? 3.218 2.374 10.099 1.00 97.31 89 TRP A C 1
ATOM 722 O O . TRP A 1 89 ? 2.013 2.339 10.350 1.00 97.31 89 TRP A O 1
ATOM 732 N N . ASP A 1 90 ? 4.147 2.496 11.053 1.00 97.12 90 ASP A N 1
ATOM 733 C CA . ASP A 1 90 ? 3.816 2.593 12.478 1.00 97.12 90 ASP A CA 1
ATOM 734 C C . ASP A 1 90 ? 2.926 3.818 12.745 1.00 97.12 90 ASP A C 1
ATOM 736 O O . ASP A 1 90 ? 1.952 3.734 13.495 1.00 97.12 90 ASP A O 1
ATOM 740 N N . ASN A 1 91 ? 3.219 4.953 12.104 1.00 97.31 91 ASN A N 1
ATOM 741 C CA . ASN A 1 91 ? 2.420 6.172 12.222 1.00 97.31 91 ASN A CA 1
ATOM 742 C C . ASN A 1 91 ? 0.990 5.973 11.705 1.00 97.31 91 ASN A C 1
ATOM 744 O O . ASN A 1 91 ? 0.036 6.285 12.421 1.00 97.31 91 ASN A O 1
ATOM 748 N N . LEU A 1 92 ? 0.827 5.430 10.493 1.00 97.06 92 LEU A N 1
ATOM 749 C CA . LEU A 1 92 ? -0.492 5.153 9.922 1.00 97.06 92 LEU A CA 1
ATOM 750 C C . LEU A 1 92 ? -1.275 4.166 10.794 1.00 97.06 92 LEU A C 1
ATOM 752 O O . LEU A 1 92 ? -2.442 4.402 11.110 1.00 97.06 92 LEU A O 1
ATOM 756 N N . TYR A 1 93 ? -0.624 3.094 11.239 1.00 96.56 93 TYR A N 1
ATOM 757 C CA . TYR A 1 93 ? -1.232 2.120 12.134 1.00 96.56 93 TYR A CA 1
ATOM 758 C C . TYR A 1 93 ? -1.693 2.756 13.451 1.00 96.56 93 TYR A C 1
ATOM 760 O O . TYR A 1 93 ? -2.837 2.562 13.859 1.00 96.56 93 TYR A O 1
ATOM 768 N N . ASN A 1 94 ? -0.856 3.571 14.095 1.00 95.62 94 ASN A N 1
ATOM 769 C CA . ASN A 1 94 ? -1.204 4.233 15.354 1.00 95.62 94 ASN A CA 1
ATOM 770 C C . ASN A 1 94 ? -2.385 5.205 15.20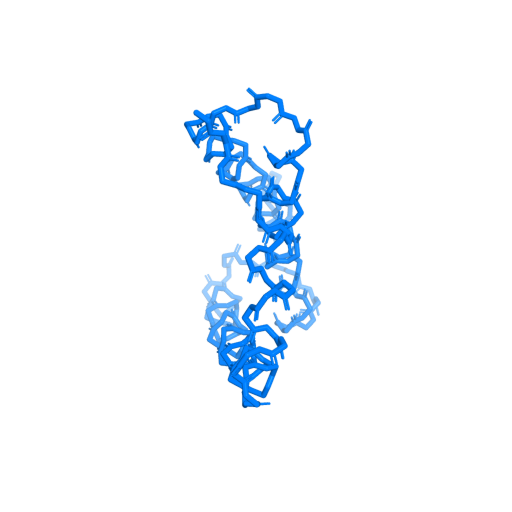5 1.00 95.62 94 ASN A C 1
ATOM 772 O O . ASN A 1 94 ? -3.245 5.257 16.091 1.00 95.62 94 ASN A O 1
ATOM 776 N N . LEU A 1 95 ? -2.471 5.925 14.079 1.00 95.50 95 LEU A N 1
ATOM 777 C CA . LEU A 1 95 ? -3.624 6.773 13.755 1.00 95.50 95 LEU A CA 1
ATOM 778 C C . LEU A 1 95 ? -4.918 5.951 13.659 1.00 95.50 95 LEU A C 1
ATOM 780 O O . LEU A 1 95 ? -5.954 6.355 14.186 1.00 95.50 95 LEU A O 1
ATOM 784 N N . LEU A 1 96 ? -4.854 4.776 13.031 1.00 95.50 96 LEU A N 1
ATOM 785 C CA . LEU A 1 96 ? -5.995 3.876 12.841 1.00 95.50 96 LEU A CA 1
ATOM 786 C C . LEU A 1 96 ? -6.384 3.104 14.114 1.00 95.50 96 LEU A C 1
ATOM 788 O O . LEU A 1 96 ? -7.562 2.797 14.322 1.00 95.50 96 LEU A O 1
ATOM 792 N N . ALA A 1 97 ? -5.414 2.802 14.978 1.00 92.56 97 ALA A N 1
ATOM 793 C CA . ALA A 1 97 ? -5.621 2.109 16.249 1.00 92.56 97 ALA A CA 1
ATOM 794 C C . ALA A 1 97 ? -6.306 2.990 17.310 1.00 92.56 97 ALA A C 1
ATOM 796 O O . ALA A 1 97 ? -6.842 2.483 18.303 1.00 92.56 97 ALA A O 1
ATOM 797 N N . ASN A 1 98 ? -6.317 4.312 17.096 1.00 72.06 98 ASN A N 1
ATOM 798 C CA . ASN A 1 98 ? -6.904 5.300 17.998 1.00 72.06 98 ASN A CA 1
ATOM 799 C C . ASN A 1 98 ? -6.398 5.105 19.444 1.00 72.06 98 ASN A C 1
ATOM 801 O O . ASN A 1 98 ? -7.177 5.002 20.398 1.00 72.06 98 ASN A O 1
ATOM 805 N N . LYS A 1 99 ? -5.072 4.965 19.584 1.00 60.09 99 LYS A N 1
ATOM 806 C CA . LYS A 1 99 ? -4.371 5.033 20.871 1.00 60.09 99 LYS A CA 1
ATOM 807 C C . LYS A 1 99 ? -4.179 6.514 21.211 1.00 60.09 99 LYS A C 1
ATOM 809 O O . LYS A 1 99 ? -3.204 7.124 20.782 1.00 60.09 99 LYS A O 1
ATOM 814 N N . ARG A 1 100 ? -5.156 7.093 21.908 1.00 51.16 100 ARG A N 1
ATOM 815 C CA . ARG A 1 100 ? -4.942 8.267 22.763 1.00 51.16 100 ARG A CA 1
ATOM 816 C C . ARG A 1 100 ? -4.722 7.790 24.186 1.00 51.16 100 ARG A C 1
ATOM 818 O O . ARG A 1 100 ? -5.416 6.818 24.564 1.00 51.16 100 ARG A O 1
#

Nearest PDB structures (foldseek):
  3eup-assembly1_B  TM=7.897E-01  e=8.303E-02  Cytophaga hutchinsonii ATCC 33406
  2g3b-assembly1_B  TM=7.485E-01  e=4.548E-01  Rhodococcus jostii RHA1
  2g3b-assembly1_A  TM=7.490E-01  e=4.833E-01  Rhodococcus jostii RHA1
  5nim-assembly1_A  TM=7.379E-01  e=8.348E-01  Mycobacterium tuberculosis
  6ho6-assembly1_A  TM=6.794E-01  e=5.798E-01  Mycobacterium tuberculosis CDC1551

Radius of gyration: 16.3 Å; Cα contacts (8 Å, |Δi|>4): 55; chains: 1; bounding box: 41×21×47 Å

Organism: NCBI:txid433724